Protein AF-A0A0F8XFG8-F1 (afdb_monomer_lite)

InterPro domains:
  IPR048667 Imm-5-like [PF21805] (89-147)
  IPR056083 Domain of unknown function DUF7666 [PF24703] (1-82)

Radius of gyration: 18.28 Å; chains: 1; bounding box: 41×33×52 Å

Secondary structure (DSSP, 8-state):
-EEEEEE-TTS--SSSSPPPP-TT-EEE--S--BTTTBSEEEBSSHHHHHTT-SSSEEEEEEE-SEEEE-SS-EEESEEEEEEEEE-HHHHHHHHHHHHHHHHHHHHHH-TT--HHHHHHHHHHHHHTT-S-HHHHHHHHHHHHTT------HHHHHHHHHHHHHHHHHHTT-

Foldseek 3Di:
DKFKAADAPLQHHLDDDDHHADAQDKDFFPDDWDPPPDADKTFRAPLLNVVVHSYQKIFIKDFDDFPDDDPRMTGGRMIHTHDIDRCQLVVLLLVLVLLVVCVVVLCVVVVPQCLSVLQSVQSNCVSVVNHDPVSNVSSVVSVVVSDDDDDDPVSVVVSRVSSVVSVVVRVVD

Sequence (173 aa):
MKAYHFLRQGMAAGSGAEPAWKVGERRTYEGKIVLCSSGYHSSQTWYNALQYAPGPIACIVDISKPVERDTDKQVSATRTLVDYRDATRELRLFGADCAERVLYLFEKQRPNDDRPRKAIEVARRFANGEATDQERAAAWDAAWDAAGNAAGAAARRWQRRRLNWYMRHLFQS

pLDDT: mean 90.88, std 10.89, range [43.84, 98.75]

Structure (mmCIF, N/CA/C/O backbone):
data_AF-A0A0F8XFG8-F1
#
_entry.id   AF-A0A0F8XFG8-F1
#
loop_
_atom_site.group_PDB
_atom_site.id
_atom_site.type_symbol
_atom_site.label_atom_id
_atom_site.label_alt_id
_atom_site.label_comp_id
_atom_site.label_asym_id
_atom_site.label_entity_id
_atom_site.label_seq_id
_atom_site.pdbx_PDB_ins_code
_atom_site.Cartn_x
_atom_site.Cartn_y
_atom_site.Cartn_z
_atom_site.occupancy
_atom_site.B_iso_or_equiv
_atom_site.auth_seq_id
_atom_site.auth_comp_id
_atom_site.auth_asym_id
_atom_site.auth_atom_id
_atom_site.pdbx_PDB_model_num
ATOM 1 N N . MET A 1 1 ? -13.257 8.646 13.800 1.00 96.38 1 MET A N 1
ATOM 2 C CA . MET A 1 1 ? -12.717 9.375 12.630 1.00 96.38 1 MET A CA 1
ATOM 3 C C . MET A 1 1 ? -12.111 8.409 11.624 1.00 96.38 1 MET A C 1
ATOM 5 O O . MET A 1 1 ? -11.341 7.544 12.022 1.00 96.38 1 MET A O 1
ATOM 9 N N . LYS A 1 2 ? -12.367 8.613 10.324 1.00 97.94 2 LYS A N 1
ATOM 10 C CA . LYS A 1 2 ? -11.763 7.812 9.246 1.00 97.94 2 LYS A CA 1
ATOM 11 C C . LYS A 1 2 ? -10.238 7.987 9.190 1.00 97.94 2 LYS A C 1
ATOM 13 O O . LYS A 1 2 ? -9.740 9.114 9.179 1.00 97.94 2 LYS A O 1
ATOM 18 N N . ALA A 1 3 ? -9.518 6.877 9.102 1.00 98.44 3 ALA A N 1
ATOM 19 C CA . ALA A 1 3 ? -8.076 6.807 8.897 1.00 98.44 3 ALA A CA 1
ATOM 20 C C . ALA A 1 3 ? -7.712 5.585 8.035 1.00 98.44 3 ALA A C 1
ATOM 22 O O . ALA A 1 3 ? -8.577 4.789 7.661 1.00 98.44 3 ALA A O 1
ATOM 23 N N . TYR A 1 4 ? -6.427 5.455 7.711 1.00 98.56 4 TYR A N 1
ATOM 24 C CA . TYR A 1 4 ? -5.903 4.427 6.817 1.00 98.56 4 TYR A CA 1
ATOM 25 C C . TYR A 1 4 ? -4.801 3.618 7.497 1.00 98.56 4 TYR A C 1
ATOM 27 O O . TYR A 1 4 ? -3.990 4.163 8.252 1.00 98.56 4 TYR A O 1
ATOM 35 N N . HIS A 1 5 ? -4.775 2.319 7.221 1.00 98.12 5 HIS A N 1
ATOM 36 C CA . HIS A 1 5 ? -3.791 1.374 7.744 1.00 98.12 5 HIS A CA 1
ATOM 37 C C . HIS A 1 5 ? -3.537 0.259 6.725 1.00 98.12 5 HIS A C 1
ATOM 39 O O . HIS A 1 5 ? -4.304 0.109 5.775 1.00 98.12 5 HIS A O 1
ATOM 45 N N . PHE A 1 6 ? -2.482 -0.525 6.938 1.00 98.31 6 PHE A N 1
ATOM 46 C CA . PHE A 1 6 ? -2.195 -1.721 6.156 1.00 98.31 6 PHE A CA 1
ATOM 47 C C . PHE A 1 6 ? -1.981 -2.925 7.075 1.00 98.31 6 PHE A C 1
ATOM 49 O O . PHE A 1 6 ? -1.345 -2.795 8.120 1.00 98.31 6 PHE A O 1
ATOM 56 N N . LEU A 1 7 ? -2.495 -4.089 6.685 1.00 98.25 7 LEU A N 1
ATOM 57 C CA . LEU A 1 7 ? -2.323 -5.360 7.394 1.00 98.25 7 LEU A CA 1
ATOM 58 C C . LEU A 1 7 ? -1.487 -6.344 6.560 1.00 98.25 7 LEU A C 1
ATOM 60 O O . LEU A 1 7 ? -1.292 -6.168 5.353 1.00 98.25 7 LEU A O 1
ATOM 64 N N . ARG A 1 8 ? -0.989 -7.397 7.215 1.00 96.94 8 ARG A N 1
ATOM 65 C CA . ARG A 1 8 ? -0.328 -8.525 6.541 1.00 96.94 8 ARG A CA 1
ATOM 66 C C . ARG A 1 8 ? -1.340 -9.316 5.703 1.00 96.94 8 ARG A C 1
ATOM 68 O O . ARG A 1 8 ? -2.537 -9.298 6.000 1.00 96.94 8 ARG A O 1
ATOM 75 N N . GLN A 1 9 ? -0.860 -10.071 4.709 1.00 91.25 9 GLN A N 1
ATOM 76 C CA . GLN A 1 9 ? -1.665 -11.150 4.120 1.00 91.25 9 GLN A CA 1
ATOM 77 C C . GLN A 1 9 ? -2.038 -12.123 5.251 1.00 91.25 9 GLN A C 1
ATOM 79 O O . GLN A 1 9 ? -1.161 -12.617 5.953 1.00 91.25 9 GLN A O 1
ATOM 84 N N . GLY A 1 10 ? -3.338 -12.292 5.506 1.00 94.31 10 GLY A N 1
ATOM 85 C CA . GLY A 1 10 ? -3.858 -12.970 6.703 1.00 94.31 10 GLY A CA 1
ATOM 86 C C . GLY A 1 10 ? -4.535 -12.051 7.729 1.00 94.31 10 GLY A C 1
ATOM 87 O O . GLY A 1 10 ? -4.920 -12.522 8.793 1.00 94.31 10 GLY A O 1
ATOM 88 N N . MET A 1 11 ? -4.708 -10.755 7.428 1.00 97.06 11 MET A N 1
ATOM 89 C CA . MET A 1 11 ? -5.506 -9.801 8.224 1.00 97.06 11 MET A CA 1
ATOM 90 C C . MET A 1 11 ? -4.971 -9.529 9.642 1.00 97.06 11 MET A C 1
ATOM 92 O O . MET A 1 11 ? -5.648 -8.902 10.458 1.00 97.06 11 MET A O 1
ATOM 96 N N . ALA A 1 12 ? -3.752 -9.967 9.951 1.00 95.69 12 ALA A N 1
ATOM 97 C CA . ALA A 1 12 ? -3.077 -9.676 11.209 1.00 95.69 12 ALA A CA 1
ATOM 98 C C . ALA A 1 12 ? -2.318 -8.342 11.144 1.00 95.69 12 ALA A C 1
ATOM 100 O O . ALA A 1 12 ? -1.880 -7.891 10.077 1.00 95.69 12 ALA A O 1
ATOM 101 N N . ALA A 1 13 ? -2.144 -7.714 12.307 1.00 91.88 13 ALA A N 1
ATOM 102 C CA . ALA A 1 13 ? -1.316 -6.523 12.432 1.00 91.88 13 ALA A CA 1
ATOM 103 C C . ALA A 1 13 ? 0.168 -6.837 12.162 1.00 91.88 13 ALA A C 1
ATOM 105 O O . ALA A 1 13 ? 0.625 -7.976 12.253 1.00 91.88 13 ALA A O 1
ATOM 106 N N . GLY A 1 14 ? 0.934 -5.796 11.827 1.00 88.81 14 GLY A N 1
ATOM 107 C CA . GLY A 1 14 ? 2.381 -5.903 11.628 1.00 88.81 14 GLY A CA 1
ATOM 108 C C . GLY A 1 14 ? 3.167 -6.222 12.901 1.00 88.81 14 GLY A C 1
ATOM 109 O O . GLY A 1 14 ? 4.286 -6.719 12.809 1.00 88.81 14 GLY A O 1
ATOM 110 N N . SER A 1 15 ? 2.582 -5.948 14.064 1.00 87.56 15 SER A N 1
ATOM 111 C CA . SER A 1 15 ? 3.158 -6.143 15.389 1.00 87.56 15 SER A CA 1
ATOM 112 C C . SER A 1 15 ? 2.072 -6.547 16.390 1.00 87.56 15 SER A C 1
ATOM 114 O O . SER A 1 15 ? 0.883 -6.307 16.165 1.00 87.56 15 SER A O 1
ATOM 116 N N . GLY A 1 16 ? 2.494 -7.154 17.500 1.00 87.19 16 GLY A N 1
ATOM 117 C CA . GLY A 1 16 ? 1.595 -7.713 18.508 1.00 87.19 16 GLY A CA 1
ATOM 118 C C . GLY A 1 16 ? 1.126 -9.132 18.177 1.00 87.19 16 GLY A C 1
ATOM 119 O O . GLY A 1 16 ? 1.529 -9.721 17.176 1.00 87.19 16 GLY A O 1
ATOM 120 N N . ALA A 1 17 ? 0.287 -9.677 19.056 1.00 90.25 17 ALA A N 1
ATOM 121 C CA . ALA A 1 17 ? -0.233 -11.045 18.976 1.00 90.25 17 ALA A CA 1
ATOM 122 C C . ALA A 1 17 ? -1.761 -11.090 18.794 1.00 90.25 17 ALA A C 1
ATOM 124 O O . ALA A 1 17 ? -2.385 -12.128 19.000 1.00 90.25 17 ALA A O 1
ATOM 125 N N . GLU A 1 18 ? -2.381 -9.958 18.447 1.00 93.81 18 GLU A N 1
ATOM 126 C CA . GLU A 1 18 ? -3.822 -9.926 18.225 1.00 93.81 18 GLU A CA 1
ATOM 127 C C . GLU A 1 18 ? -4.221 -10.780 17.009 1.00 93.81 18 GLU A C 1
ATOM 129 O O . GLU A 1 18 ? -3.504 -10.792 16.000 1.00 93.81 18 GLU A O 1
ATOM 134 N N . PRO A 1 19 ? -5.391 -11.442 17.056 1.00 96.31 19 PRO A N 1
ATOM 135 C CA . PRO A 1 19 ? -5.867 -12.253 15.946 1.00 96.31 19 PRO A CA 1
ATOM 136 C C . PRO A 1 19 ? -6.189 -11.402 14.710 1.00 96.31 19 PRO A C 1
ATOM 138 O O . PRO A 1 19 ? -6.320 -10.171 14.773 1.00 96.31 19 PRO A O 1
ATOM 141 N N . ALA A 1 20 ? -6.372 -12.091 13.582 1.00 97.69 20 ALA A N 1
ATOM 142 C CA . ALA A 1 20 ? -6.851 -11.515 12.332 1.00 97.69 20 ALA A CA 1
ATOM 143 C C . ALA A 1 20 ? -8.084 -10.619 12.548 1.00 97.69 20 ALA A C 1
ATOM 145 O O . ALA A 1 20 ? -8.996 -10.973 13.296 1.00 97.69 20 ALA A O 1
ATOM 146 N N . TRP A 1 21 ? -8.093 -9.451 11.910 1.00 98.06 21 TRP A N 1
ATOM 147 C CA . TRP A 1 21 ? -9.197 -8.499 11.991 1.00 98.06 21 TRP A CA 1
ATOM 148 C C . TRP A 1 21 ? -10.405 -8.950 11.178 1.00 98.06 21 TRP A C 1
ATOM 150 O O . TRP A 1 21 ? -10.261 -9.475 10.073 1.00 98.06 21 TRP A O 1
ATOM 160 N N . LYS A 1 22 ? -11.599 -8.661 11.699 1.00 98.00 22 LYS A N 1
ATOM 161 C CA . LYS A 1 22 ? -12.870 -8.819 10.983 1.00 98.00 22 LYS A CA 1
ATOM 162 C C . LYS A 1 22 ? -13.487 -7.458 10.676 1.00 98.00 22 LYS A C 1
ATOM 164 O O . LYS A 1 22 ? -13.371 -6.517 11.457 1.00 98.00 22 LYS A O 1
ATOM 169 N N . VAL A 1 23 ? -14.154 -7.338 9.532 1.00 98.38 23 VAL A N 1
ATOM 170 C CA . VAL A 1 23 ? -14.899 -6.117 9.188 1.00 98.38 23 VAL A CA 1
ATOM 171 C C . VAL A 1 23 ? -15.999 -5.879 10.227 1.00 98.38 23 VAL A C 1
ATOM 173 O O . VAL A 1 23 ? -16.680 -6.814 10.641 1.00 98.38 23 VAL A O 1
ATOM 176 N N . GLY A 1 24 ? -16.135 -4.632 10.675 1.00 98.31 24 GLY A N 1
ATOM 177 C CA . GLY A 1 24 ? -17.036 -4.219 11.752 1.00 98.31 24 GLY A CA 1
ATOM 178 C C . GLY A 1 24 ? -16.483 -4.446 13.162 1.00 98.31 24 GLY A C 1
ATOM 179 O O . GLY A 1 24 ? -17.024 -3.899 14.121 1.00 98.31 24 GLY A O 1
ATOM 180 N N . GLU A 1 25 ? -15.392 -5.201 13.315 1.00 98.25 25 GLU A N 1
ATOM 181 C CA . GLU A 1 25 ? -14.775 -5.437 14.616 1.00 98.25 25 GLU A CA 1
ATOM 182 C C . GLU A 1 25 ? -14.145 -4.153 15.150 1.00 98.25 25 GLU A C 1
ATOM 184 O O . GLU A 1 25 ? -13.313 -3.530 14.482 1.00 98.25 25 GLU A O 1
ATOM 189 N N . ARG A 1 26 ? -14.514 -3.791 16.382 1.00 98.38 26 ARG A N 1
ATOM 190 C CA . ARG A 1 26 ? -13.885 -2.732 17.167 1.00 98.38 26 ARG A CA 1
ATOM 191 C C . ARG A 1 26 ? -13.010 -3.353 18.245 1.00 98.38 26 ARG A C 1
ATOM 193 O O . ARG A 1 26 ? -13.480 -4.198 18.999 1.00 98.38 26 ARG A O 1
ATOM 200 N N . ARG A 1 27 ? -11.777 -2.869 18.372 1.00 98.06 27 ARG A N 1
ATOM 201 C CA . ARG A 1 27 ? -10.885 -3.199 19.489 1.00 98.06 27 ARG A CA 1
ATOM 202 C C . ARG A 1 27 ? -10.447 -1.947 20.236 1.00 98.06 27 ARG A C 1
ATOM 204 O O . ARG A 1 27 ? -10.412 -0.849 19.665 1.00 98.06 27 ARG A O 1
ATOM 211 N N . THR A 1 28 ? -10.094 -2.143 21.500 1.00 98.12 28 THR A N 1
ATOM 212 C CA . THR A 1 28 ? -9.556 -1.128 22.409 1.00 98.12 28 THR A CA 1
ATOM 213 C C . THR A 1 28 ? -8.223 -1.620 22.952 1.00 98.12 28 THR A C 1
ATOM 215 O O . THR A 1 28 ? -8.099 -2.775 23.347 1.00 98.12 28 THR A O 1
ATOM 218 N N . TYR A 1 29 ? -7.223 -0.745 22.947 1.00 97.12 29 TYR A N 1
ATOM 219 C CA . TYR A 1 29 ? -5.933 -1.005 23.560 1.00 97.12 29 TYR A CA 1
ATOM 220 C C . TYR A 1 29 ? -5.946 -0.493 25.004 1.00 97.12 29 TYR A C 1
ATOM 222 O O . TYR A 1 29 ? -6.087 0.708 25.224 1.00 97.12 29 TYR A O 1
ATOM 230 N N . GLU A 1 30 ? -5.775 -1.401 25.965 1.00 93.88 30 GLU A N 1
ATOM 231 C CA . GLU A 1 30 ? -5.888 -1.112 27.408 1.00 93.88 30 GLU A CA 1
ATOM 232 C C . GLU A 1 30 ? -4.571 -0.633 28.053 1.00 93.88 30 GLU A C 1
ATOM 234 O O . GLU A 1 30 ? -4.544 -0.191 29.199 1.00 93.88 30 GLU A O 1
ATOM 239 N N . GLY A 1 31 ? -3.446 -0.731 27.339 1.00 94.19 31 GLY A N 1
ATOM 240 C CA . GLY A 1 31 ? -2.135 -0.344 27.865 1.00 94.19 31 GLY A CA 1
ATOM 241 C C . GLY A 1 31 ? -1.824 1.151 27.729 1.00 94.19 31 GLY A C 1
ATOM 242 O O . GLY A 1 31 ? -2.555 1.922 27.106 1.00 94.19 31 GLY A O 1
ATOM 243 N N . LYS A 1 32 ? -0.647 1.560 28.224 1.00 96.25 32 LYS A N 1
ATOM 244 C CA . LYS A 1 32 ? -0.104 2.904 27.967 1.00 96.25 32 LYS A CA 1
ATOM 245 C C . LYS A 1 32 ? 0.074 3.108 26.461 1.00 96.25 32 LYS A C 1
ATOM 247 O O . LYS A 1 32 ? 0.830 2.371 25.828 1.00 96.25 32 LYS A O 1
ATOM 252 N N . ILE A 1 33 ? -0.602 4.107 25.905 1.00 97.38 33 ILE A N 1
ATOM 253 C CA . ILE A 1 33 ? -0.523 4.462 24.485 1.00 97.38 33 ILE A CA 1
ATOM 254 C C . ILE A 1 33 ? 0.681 5.373 24.270 1.00 97.38 33 ILE A C 1
ATOM 256 O O . ILE A 1 33 ? 0.820 6.386 24.953 1.00 97.38 33 ILE A O 1
ATOM 260 N N . VAL A 1 34 ? 1.549 4.996 23.334 1.00 96.12 34 VAL A N 1
ATOM 261 C CA . VAL A 1 34 ? 2.780 5.720 23.009 1.00 96.12 34 VAL A CA 1
ATOM 262 C C . VAL A 1 34 ? 2.974 5.665 21.503 1.00 96.12 34 VAL A C 1
ATOM 264 O O . VAL A 1 34 ? 2.985 4.575 20.919 1.00 96.12 34 VAL A O 1
ATOM 267 N N . LEU A 1 35 ? 3.136 6.826 20.866 1.00 95.06 35 LEU A N 1
ATOM 268 C CA . LEU A 1 35 ? 3.386 6.877 19.432 1.00 95.06 35 LEU A CA 1
ATOM 269 C C . LEU A 1 35 ? 4.643 6.072 19.065 1.00 95.06 35 LEU A C 1
ATOM 271 O O . LEU A 1 35 ? 5.645 6.082 19.771 1.00 95.06 35 LEU A O 1
ATOM 275 N N . CYS A 1 36 ? 4.577 5.369 17.940 1.00 92.50 36 CYS A N 1
ATOM 276 C CA . CYS A 1 36 ? 5.544 4.391 17.433 1.00 92.50 36 CYS A CA 1
ATOM 277 C C . CYS A 1 36 ? 5.666 3.080 18.224 1.00 92.50 36 CYS A C 1
ATOM 279 O O . CYS A 1 36 ? 6.237 2.136 17.683 1.00 92.50 36 CYS A O 1
ATOM 281 N N . SER A 1 37 ? 5.126 2.988 19.442 1.00 93.81 37 SER A N 1
ATOM 282 C CA . SER A 1 37 ? 5.363 1.834 20.322 1.00 93.81 37 SER A CA 1
ATOM 283 C C . SER A 1 37 ? 4.103 1.017 20.593 1.00 93.81 37 SER A C 1
ATOM 285 O O . SER A 1 37 ? 4.098 -0.194 20.385 1.00 93.81 37 SER A O 1
ATOM 287 N N . SER A 1 38 ? 3.023 1.650 21.050 1.00 95.12 38 SER A N 1
ATOM 288 C CA . SER A 1 38 ? 1.858 0.941 21.591 1.00 95.12 38 SER A CA 1
ATOM 289 C C . SER A 1 38 ? 0.540 1.658 21.309 1.00 95.12 38 SER A C 1
ATOM 291 O O . SER A 1 38 ? 0.446 2.880 21.394 1.00 95.12 38 SER A O 1
ATOM 293 N N . GLY A 1 39 ? -0.498 0.878 20.998 1.00 96.31 39 GLY A N 1
ATOM 294 C CA . GLY A 1 39 ? -1.812 1.361 20.569 1.00 96.31 39 GLY A CA 1
ATOM 295 C C . GLY A 1 39 ? -2.038 1.232 19.060 1.00 96.31 39 GLY A C 1
ATOM 296 O O . GLY A 1 39 ? -1.165 0.793 18.303 1.00 96.31 39 GLY A O 1
ATOM 297 N N . TYR A 1 40 ? -3.227 1.622 18.595 1.00 97.69 40 TYR A N 1
ATOM 298 C CA . TYR A 1 40 ? -3.602 1.448 17.192 1.00 97.69 40 TYR A CA 1
ATOM 299 C C . TYR A 1 40 ? -3.095 2.593 16.323 1.00 97.69 40 TYR A C 1
ATOM 301 O O . TYR A 1 40 ? -3.660 3.691 16.290 1.00 97.69 40 TYR A O 1
ATOM 309 N N . HIS A 1 41 ? -2.025 2.301 15.588 1.00 97.75 41 HIS A N 1
ATOM 310 C CA . HIS A 1 41 ? -1.397 3.228 14.661 1.00 97.75 41 HIS A CA 1
ATOM 311 C C . HIS A 1 41 ? -2.134 3.282 13.321 1.00 97.75 41 HIS A C 1
ATOM 313 O O . HIS A 1 41 ? -2.570 2.267 12.773 1.00 97.75 41 HIS A O 1
ATOM 319 N N . SER A 1 42 ? -2.268 4.489 12.785 1.00 98.00 42 SER A N 1
ATOM 320 C CA . SER A 1 42 ? -2.876 4.757 11.482 1.00 98.00 42 SER A CA 1
ATOM 321 C C . SER A 1 42 ? -2.315 6.049 10.892 1.00 98.00 42 SER A C 1
ATOM 323 O O . SER A 1 42 ? -1.558 6.770 11.545 1.00 98.00 42 SER A O 1
ATOM 325 N N . SER A 1 43 ? -2.726 6.375 9.671 1.00 98.25 43 SER A N 1
ATOM 326 C CA . SER A 1 43 ? -2.417 7.659 9.049 1.00 98.25 43 SER A CA 1
ATOM 327 C C . SER A 1 43 ? -3.651 8.300 8.432 1.00 98.25 43 SER A C 1
ATOM 329 O O . SER A 1 43 ? -4.621 7.638 8.069 1.00 98.25 43 SER A O 1
ATOM 331 N N . GLN A 1 44 ? -3.597 9.619 8.256 1.00 96.94 44 GLN A N 1
ATOM 332 C CA . GLN A 1 44 ? -4.682 10.387 7.636 1.00 96.94 44 GLN A CA 1
ATOM 333 C C . GLN A 1 44 ? -4.733 10.270 6.108 1.00 96.94 44 GLN A C 1
ATOM 335 O O . GLN A 1 44 ? -5.704 10.698 5.491 1.00 96.94 44 GLN A O 1
ATOM 340 N N . THR A 1 45 ? -3.689 9.727 5.478 1.00 96.75 45 THR A N 1
ATOM 341 C CA . THR A 1 45 ? -3.626 9.536 4.024 1.00 96.75 45 THR A CA 1
ATOM 342 C C . THR A 1 45 ? -3.069 8.159 3.696 1.00 96.75 45 THR A C 1
ATOM 344 O O . THR A 1 45 ? -2.240 7.640 4.446 1.00 96.75 45 THR A O 1
ATOM 347 N N . TRP A 1 46 ? -3.466 7.606 2.547 1.00 97.38 46 TRP A N 1
ATOM 348 C CA . TRP A 1 46 ? -2.920 6.349 2.033 1.00 97.38 46 TRP A CA 1
ATOM 349 C C . TRP A 1 46 ? -1.401 6.382 1.888 1.00 97.38 46 TRP A C 1
ATOM 351 O O . TRP A 1 46 ? -0.734 5.428 2.264 1.00 97.38 46 TRP A O 1
ATOM 361 N N . TYR A 1 47 ? -0.846 7.496 1.397 1.00 94.81 47 TYR A N 1
ATOM 362 C CA . TYR A 1 47 ? 0.599 7.628 1.188 1.00 94.81 47 TYR A CA 1
ATOM 363 C C . TYR A 1 47 ? 1.386 7.500 2.484 1.00 94.81 47 TYR A C 1
ATOM 365 O O . TYR A 1 47 ? 2.387 6.792 2.517 1.00 94.81 47 TYR A O 1
ATOM 373 N N . ASN A 1 48 ? 0.920 8.163 3.542 1.00 95.81 48 ASN A N 1
ATOM 374 C CA . ASN A 1 48 ? 1.571 8.063 4.836 1.00 95.81 48 ASN A CA 1
ATOM 375 C C . ASN A 1 48 ? 1.378 6.660 5.440 1.00 95.81 48 ASN A C 1
ATOM 377 O O . ASN A 1 48 ? 2.340 6.098 5.941 1.00 95.81 48 ASN A O 1
ATOM 381 N N . ALA A 1 49 ? 0.181 6.065 5.330 1.00 97.19 49 ALA A N 1
ATOM 382 C CA . ALA A 1 49 ? -0.072 4.709 5.829 1.00 97.19 49 ALA A CA 1
ATOM 383 C C . ALA A 1 49 ? 0.823 3.667 5.137 1.00 97.19 49 ALA A C 1
ATOM 385 O O . ALA A 1 49 ? 1.324 2.756 5.790 1.00 97.19 49 ALA A O 1
ATOM 386 N N . LEU A 1 50 ? 1.057 3.832 3.830 1.00 95.50 50 LEU A N 1
ATOM 387 C CA . LEU A 1 50 ? 1.914 2.952 3.040 1.00 95.50 50 LEU A CA 1
ATOM 388 C C . LEU A 1 50 ? 3.369 2.949 3.533 1.00 95.50 50 LEU A C 1
ATOM 390 O O . LEU A 1 50 ? 4.019 1.914 3.449 1.00 95.50 50 LEU A O 1
ATOM 394 N N . GLN A 1 51 ? 3.873 4.058 4.093 1.00 91.44 51 GLN A N 1
ATOM 395 C CA . GLN A 1 51 ? 5.245 4.108 4.634 1.00 91.44 51 GLN A CA 1
ATOM 396 C C . GLN A 1 51 ? 5.456 3.153 5.819 1.00 91.44 51 GLN A C 1
ATOM 398 O O . GLN A 1 51 ? 6.590 2.826 6.148 1.00 91.44 51 GLN A O 1
ATOM 403 N N . TYR A 1 52 ? 4.367 2.711 6.453 1.00 93.75 52 TYR A N 1
ATOM 404 C CA . TYR A 1 52 ? 4.370 1.827 7.617 1.00 93.75 52 TYR A CA 1
ATOM 405 C C . TYR A 1 52 ? 3.698 0.481 7.324 1.00 93.75 52 TYR A C 1
ATOM 407 O O . TYR A 1 52 ? 3.310 -0.230 8.252 1.00 93.75 52 TYR A O 1
ATOM 415 N N . ALA A 1 53 ? 3.486 0.149 6.048 1.00 94.69 53 ALA A N 1
ATOM 416 C CA . ALA A 1 53 ? 2.696 -1.008 5.671 1.00 94.69 53 ALA A CA 1
ATOM 417 C C . ALA A 1 53 ? 3.435 -2.325 5.970 1.00 94.69 53 ALA A C 1
ATOM 419 O O . ALA A 1 53 ? 4.489 -2.575 5.390 1.00 94.69 53 ALA A O 1
ATOM 420 N N . PRO A 1 54 ? 2.876 -3.213 6.812 1.00 94.00 54 PRO A N 1
ATOM 421 C CA . PRO A 1 54 ? 3.440 -4.539 7.048 1.00 94.00 54 PRO A CA 1
ATOM 422 C C . PRO A 1 54 ? 3.062 -5.549 5.953 1.00 94.00 54 PRO A C 1
ATOM 424 O O . PRO A 1 54 ? 3.506 -6.692 5.989 1.00 94.00 54 PRO A O 1
ATOM 427 N N . GLY A 1 55 ? 2.186 -5.164 5.025 1.00 95.25 55 GLY A N 1
ATOM 428 C CA . GLY A 1 55 ? 1.681 -6.005 3.953 1.00 95.25 55 GLY A CA 1
ATOM 429 C C . GLY A 1 55 ? 0.700 -5.249 3.053 1.00 95.25 55 GLY A C 1
ATOM 430 O O . GLY A 1 55 ? 0.474 -4.053 3.250 1.00 95.25 55 GLY A O 1
ATOM 431 N N . PRO A 1 56 ? 0.128 -5.929 2.047 1.00 96.94 56 PRO A N 1
ATOM 432 C CA . PRO A 1 56 ? -0.611 -5.280 0.969 1.00 96.94 56 PRO A CA 1
ATOM 433 C C . PRO A 1 56 ? -2.087 -5.018 1.286 1.00 96.94 56 PRO A C 1
ATOM 435 O O . PRO A 1 56 ? -2.791 -4.443 0.459 1.00 96.94 56 PRO A O 1
ATOM 438 N N . ILE A 1 57 ? -2.585 -5.436 2.452 1.00 98.38 57 ILE A N 1
ATOM 439 C CA . ILE A 1 57 ? -4.008 -5.321 2.769 1.00 98.38 57 ILE A CA 1
ATOM 440 C C . ILE A 1 57 ? -4.322 -3.885 3.184 1.00 98.38 57 ILE A C 1
ATOM 442 O O . ILE A 1 57 ? -4.116 -3.509 4.338 1.00 98.38 57 ILE A O 1
ATOM 446 N N . ALA A 1 58 ? -4.818 -3.079 2.249 1.00 98.44 58 ALA A N 1
ATOM 447 C CA . ALA A 1 58 ? -5.222 -1.701 2.486 1.00 98.44 58 ALA A CA 1
ATOM 448 C C . ALA A 1 58 ? -6.515 -1.677 3.306 1.00 98.44 58 ALA A C 1
ATOM 450 O O . ALA A 1 58 ? -7.492 -2.323 2.940 1.00 98.44 58 ALA A O 1
ATOM 451 N N . CYS A 1 59 ? -6.534 -0.923 4.403 1.00 98.62 59 CYS A N 1
ATOM 452 C CA . CYS A 1 59 ? -7.658 -0.870 5.334 1.00 98.62 59 CYS A CA 1
ATOM 453 C C . CYS A 1 59 ? -8.163 0.562 5.512 1.00 98.62 59 CYS A C 1
ATOM 455 O O . CYS A 1 59 ? -7.389 1.475 5.821 1.00 98.62 59 CYS A O 1
ATOM 457 N N . ILE A 1 60 ? -9.479 0.734 5.404 1.00 98.62 60 ILE A N 1
ATOM 458 C CA . ILE A 1 60 ? -10.186 1.897 5.933 1.00 98.62 60 ILE A CA 1
ATOM 459 C C . ILE A 1 60 ? -10.603 1.560 7.358 1.00 98.62 60 ILE A C 1
ATOM 461 O O . ILE A 1 60 ? -11.244 0.540 7.612 1.00 98.62 60 ILE A O 1
ATOM 465 N N . VAL A 1 61 ? -10.239 2.426 8.298 1.00 98.69 61 VAL A N 1
ATOM 466 C CA . VAL A 1 61 ? -10.516 2.216 9.718 1.00 98.69 61 VAL A CA 1
ATOM 467 C C . VAL A 1 61 ? -11.192 3.434 10.322 1.00 98.69 61 VAL A C 1
ATOM 469 O O . VAL A 1 61 ? -10.931 4.568 9.916 1.00 98.69 61 VAL A O 1
ATOM 472 N N . ASP A 1 62 ? -12.044 3.199 11.311 1.00 98.75 62 ASP A N 1
ATOM 473 C CA . ASP A 1 62 ? -12.583 4.249 12.163 1.00 98.75 62 ASP A CA 1
ATOM 474 C C . ASP A 1 62 ? -11.875 4.213 13.515 1.00 98.75 62 ASP A C 1
ATOM 476 O O . ASP A 1 62 ? -11.815 3.175 14.170 1.00 98.75 62 ASP A O 1
ATOM 480 N N . ILE A 1 63 ? -11.296 5.335 13.924 1.00 98.62 63 ILE A N 1
ATOM 481 C CA . ILE A 1 63 ? -10.502 5.442 15.153 1.00 98.62 63 ILE A CA 1
ATOM 482 C C . ILE A 1 63 ? -11.123 6.426 16.145 1.00 98.62 63 ILE A C 1
ATOM 484 O O . ILE A 1 63 ? -11.820 7.372 15.756 1.00 98.62 63 ILE A O 1
ATOM 488 N N . SER A 1 64 ? -10.813 6.265 17.433 1.00 98.44 64 SER A N 1
ATOM 489 C CA . SER A 1 64 ? -11.038 7.333 18.418 1.00 98.44 64 SER A CA 1
ATOM 490 C C . SER A 1 64 ? -10.207 8.582 18.093 1.00 98.44 64 SER A C 1
ATOM 492 O O . SER A 1 64 ? -9.364 8.581 17.194 1.00 98.44 64 SER A O 1
ATOM 494 N N . LYS A 1 65 ? -10.413 9.668 18.848 1.00 98.00 65 LYS A N 1
ATOM 495 C CA . LYS A 1 65 ? -9.478 10.802 18.840 1.00 98.00 65 LYS A CA 1
ATOM 496 C C . LYS A 1 65 ? -8.048 10.285 19.084 1.00 98.00 65 LYS A C 1
ATOM 498 O O . LYS A 1 65 ? -7.870 9.533 20.046 1.00 98.00 65 LYS A O 1
ATOM 503 N N . PRO A 1 66 ? -7.059 10.632 18.234 1.00 97.62 66 PRO A N 1
ATOM 504 C CA . PRO A 1 66 ? -5.681 10.273 18.493 1.00 97.62 66 PRO A CA 1
ATOM 505 C C . PRO A 1 66 ? -5.229 10.814 19.833 1.00 97.62 66 PRO A C 1
ATOM 507 O O . PRO A 1 66 ? -5.510 11.967 20.165 1.00 97.62 66 PRO A O 1
ATOM 510 N N . VAL A 1 67 ? -4.536 9.957 20.570 1.00 97.62 67 VAL A N 1
ATOM 511 C CA . VAL A 1 67 ? -3.870 10.326 21.819 1.00 97.62 67 VAL A CA 1
ATOM 512 C C . VAL A 1 67 ? -2.635 11.157 21.496 1.00 97.62 67 VAL A C 1
ATOM 514 O O . VAL A 1 67 ? -2.390 12.176 22.130 1.00 97.62 67 VAL A O 1
ATOM 517 N N . GLU A 1 68 ? -1.914 10.762 20.448 1.00 97.50 68 GLU A N 1
ATOM 518 C CA . GLU A 1 68 ? -0.727 11.449 19.960 1.00 97.50 68 GLU A CA 1
ATOM 519 C C . GLU A 1 68 ? -0.695 11.418 18.427 1.00 97.50 68 GLU A C 1
ATOM 521 O O . GLU A 1 68 ? -1.254 10.516 17.780 1.00 97.50 68 GLU A O 1
ATOM 526 N N . ARG A 1 69 ? -0.079 12.443 17.834 1.00 95.94 69 ARG A N 1
A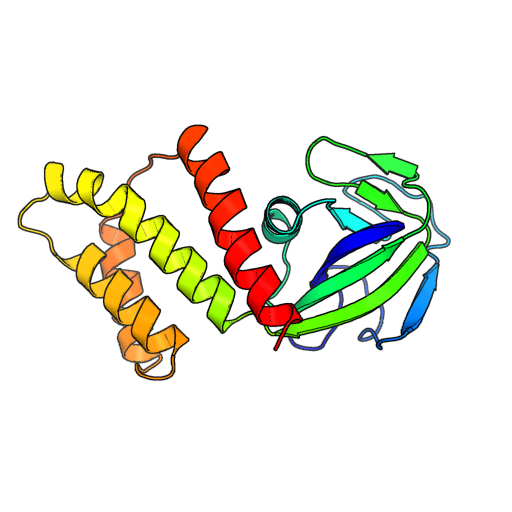TOM 527 C CA . ARG A 1 69 ? -0.032 12.645 16.391 1.00 95.94 69 ARG A CA 1
ATOM 528 C C . ARG A 1 69 ? 1.296 13.277 15.978 1.00 95.94 69 ARG A C 1
ATOM 530 O O . ARG A 1 69 ? 1.756 14.209 16.624 1.00 95.94 69 ARG A O 1
ATOM 537 N N . ASP A 1 70 ? 1.837 12.801 14.867 1.00 94.75 70 ASP A N 1
ATOM 538 C CA . ASP A 1 70 ? 2.973 13.375 14.145 1.00 94.75 70 ASP A CA 1
ATOM 539 C C . ASP A 1 70 ? 2.512 13.759 12.721 1.00 94.75 70 ASP A C 1
ATOM 541 O O . ASP A 1 70 ? 1.339 13.633 12.354 1.00 94.75 70 ASP A O 1
ATOM 545 N N . THR A 1 71 ? 3.428 14.260 11.906 1.00 92.88 71 THR A N 1
ATOM 546 C CA . THR A 1 71 ? 3.222 14.732 10.538 1.00 92.88 71 THR A CA 1
ATOM 547 C C . THR A 1 71 ? 2.643 13.671 9.602 1.00 92.88 71 THR A C 1
ATOM 549 O O . THR A 1 71 ? 1.862 14.003 8.704 1.00 92.88 71 THR A O 1
ATOM 552 N N . ASP A 1 72 ? 2.991 12.396 9.786 1.00 94.06 72 ASP A N 1
ATOM 553 C CA . ASP A 1 72 ? 2.574 11.315 8.895 1.00 94.06 72 ASP A CA 1
ATOM 554 C C . ASP A 1 72 ? 1.741 10.210 9.564 1.00 94.06 72 ASP A C 1
ATOM 556 O O . ASP A 1 72 ? 0.946 9.544 8.891 1.00 94.06 72 ASP A O 1
ATOM 560 N N . LYS A 1 73 ? 1.824 10.066 10.882 1.00 95.56 73 LYS A N 1
ATOM 561 C CA . LYS A 1 73 ? 1.197 8.985 11.648 1.00 95.56 73 LYS A CA 1
ATOM 562 C C . LYS A 1 73 ? 0.487 9.495 12.892 1.00 95.56 73 LYS A C 1
ATOM 564 O O . LYS A 1 73 ? 0.717 10.596 13.383 1.00 95.56 73 LYS A O 1
ATOM 569 N N . GLN A 1 74 ? -0.398 8.661 13.410 1.00 98.00 74 GLN A N 1
ATOM 570 C CA . GLN A 1 74 ? -1.146 8.926 14.630 1.00 98.00 74 GLN A CA 1
ATOM 571 C C . GLN A 1 74 ? -1.418 7.619 15.368 1.00 98.00 74 GLN A C 1
ATOM 573 O O . GLN A 1 74 ? -1.503 6.562 14.736 1.00 98.00 74 GLN A O 1
ATOM 578 N N . VAL A 1 75 ? -1.619 7.696 16.681 1.00 98.38 75 VAL A N 1
ATOM 579 C CA . VAL A 1 75 ? -1.978 6.542 17.514 1.00 98.38 75 VAL A CA 1
ATOM 580 C C . VAL A 1 75 ? -3.262 6.807 18.287 1.00 98.38 75 VAL A C 1
ATOM 582 O O . VAL A 1 75 ? -3.509 7.915 18.763 1.00 98.38 75 VAL A O 1
ATOM 585 N N . SER A 1 76 ? -4.132 5.803 18.357 1.00 98.25 76 SER A N 1
ATOM 586 C CA . SER A 1 76 ? -5.457 5.896 18.978 1.00 98.25 76 SER A CA 1
ATOM 587 C C . SER A 1 76 ? -5.723 4.714 19.902 1.00 98.25 76 SER A C 1
ATOM 589 O O . SER A 1 76 ? -5.204 3.620 19.686 1.00 98.25 76 SER A O 1
ATOM 591 N N . ALA A 1 77 ? -6.562 4.939 20.915 1.00 98.12 77 ALA A N 1
ATOM 592 C CA . A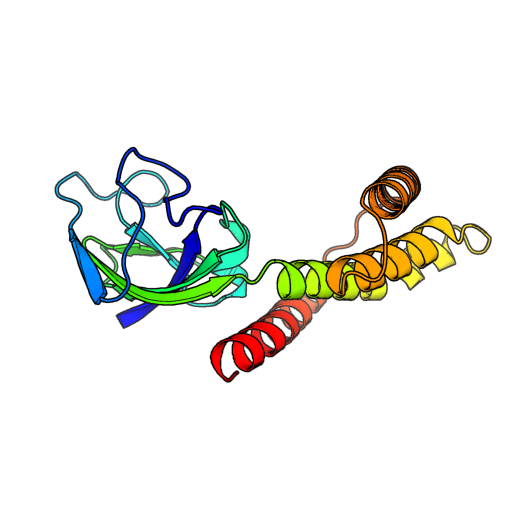LA A 1 77 ? -6.969 3.906 21.865 1.00 98.12 77 ALA A CA 1
ATOM 593 C C . ALA A 1 77 ? -7.862 2.841 21.227 1.00 98.12 77 ALA A C 1
ATOM 595 O O . ALA A 1 77 ? -7.749 1.666 21.550 1.00 98.12 77 ALA A O 1
ATOM 596 N N . THR A 1 78 ? -8.738 3.240 20.302 1.00 98.44 78 THR A N 1
ATOM 597 C CA . THR A 1 78 ? -9.679 2.317 19.658 1.00 98.44 78 THR A CA 1
ATOM 598 C C . THR A 1 78 ? -9.557 2.356 18.148 1.00 98.44 78 THR A C 1
ATOM 600 O O . THR A 1 78 ? -9.265 3.407 17.563 1.00 98.44 78 THR A O 1
ATOM 603 N N . ARG A 1 79 ? -9.819 1.206 17.529 1.00 98.50 79 ARG A N 1
ATOM 604 C CA . ARG A 1 79 ? -9.893 1.045 16.082 1.00 98.50 79 ARG A CA 1
ATOM 605 C C . ARG A 1 79 ? -11.015 0.086 15.724 1.00 98.50 79 ARG A C 1
ATOM 607 O O . ARG A 1 79 ? -11.100 -0.999 16.289 1.00 98.50 79 ARG A O 1
ATOM 614 N N . THR A 1 80 ? -11.814 0.477 14.745 1.00 98.75 80 THR A N 1
ATOM 615 C CA . THR A 1 80 ? -12.788 -0.372 14.064 1.00 98.75 80 THR A CA 1
ATOM 616 C C . THR A 1 80 ? -12.312 -0.602 12.638 1.00 98.75 80 THR A C 1
ATOM 618 O O . THR A 1 80 ? -11.992 0.369 11.944 1.00 98.75 80 THR A O 1
ATOM 621 N N . LEU A 1 81 ? -12.253 -1.854 12.182 1.00 98.75 81 LEU A N 1
ATOM 622 C CA . LEU A 1 81 ? -12.021 -2.133 10.764 1.00 98.75 81 LEU A CA 1
ATOM 623 C C . LEU A 1 81 ? -13.318 -1.880 9.990 1.00 98.75 81 LEU A C 1
ATOM 625 O O . LEU A 1 81 ? -14.314 -2.554 10.226 1.00 98.75 81 LEU A O 1
ATOM 629 N N . VAL A 1 82 ? -13.311 -0.908 9.078 1.00 98.56 82 VAL A N 1
ATOM 630 C CA . VAL A 1 82 ? -14.509 -0.519 8.316 1.00 98.56 82 VAL A CA 1
ATOM 631 C C . VAL A 1 82 ? -14.574 -1.256 6.987 1.00 98.56 82 VAL A C 1
ATOM 633 O O . VAL A 1 82 ? -15.620 -1.783 6.639 1.00 98.56 82 VAL A O 1
ATOM 636 N N . ASP A 1 83 ? -13.468 -1.290 6.249 1.00 98.31 83 ASP A N 1
ATOM 637 C CA . ASP A 1 83 ? -13.380 -1.967 4.954 1.00 98.31 83 ASP A CA 1
ATOM 638 C C . ASP A 1 83 ? -11.917 -2.305 4.646 1.00 98.31 83 ASP A C 1
ATOM 640 O O . ASP A 1 83 ? -11.002 -1.652 5.165 1.00 98.31 83 ASP A O 1
ATOM 644 N N . TYR A 1 84 ? -11.684 -3.300 3.794 1.00 98.38 84 TYR A N 1
ATOM 645 C CA . TYR A 1 84 ? -10.349 -3.638 3.315 1.00 98.38 84 TYR A CA 1
ATOM 646 C C . TYR A 1 84 ? -10.350 -4.147 1.874 1.00 98.38 84 TYR A C 1
ATOM 648 O O . TYR A 1 84 ? -11.338 -4.682 1.368 1.00 98.38 84 TYR A O 1
ATOM 656 N N . ARG A 1 85 ? -9.200 -4.002 1.218 1.00 98.25 85 ARG A N 1
ATOM 657 C CA . ARG A 1 85 ? -8.923 -4.553 -0.110 1.00 98.25 85 ARG A CA 1
ATOM 658 C C . ARG A 1 85 ? -7.495 -5.083 -0.149 1.00 98.25 85 ARG A C 1
ATOM 660 O O . ARG A 1 85 ? -6.599 -4.497 0.462 1.00 98.25 85 ARG A O 1
ATOM 667 N N . ASP A 1 86 ? -7.278 -6.183 -0.862 1.00 97.75 86 ASP A N 1
ATOM 668 C CA . ASP A 1 86 ? -5.920 -6.585 -1.219 1.00 97.75 86 ASP A CA 1
ATOM 669 C C . ASP A 1 86 ? -5.410 -5.635 -2.308 1.00 97.75 86 ASP A C 1
ATOM 671 O O . ASP A 1 86 ? -5.911 -5.651 -3.427 1.00 97.75 86 ASP A O 1
ATOM 675 N N . ALA A 1 87 ? -4.446 -4.781 -1.961 1.00 97.56 87 ALA A N 1
ATOM 676 C CA . ALA A 1 87 ? -3.867 -3.797 -2.869 1.00 97.56 87 ALA A CA 1
ATOM 677 C C . ALA A 1 87 ? -2.568 -4.295 -3.523 1.00 97.56 87 ALA A C 1
ATOM 679 O O . ALA A 1 87 ? -1.774 -3.487 -4.005 1.00 97.56 87 ALA A O 1
ATOM 680 N N . THR A 1 88 ? -2.288 -5.606 -3.504 1.00 95.56 88 THR A N 1
ATOM 681 C CA . THR A 1 88 ? -1.035 -6.180 -4.026 1.00 95.56 88 THR A CA 1
ATOM 682 C C . THR A 1 88 ? -0.754 -5.714 -5.453 1.00 95.56 88 THR A C 1
ATOM 684 O O . THR A 1 88 ? 0.357 -5.272 -5.758 1.00 95.56 88 THR A O 1
ATOM 687 N N . ARG A 1 89 ? -1.760 -5.779 -6.329 1.00 95.81 89 ARG A N 1
ATOM 688 C CA . ARG A 1 89 ? -1.631 -5.366 -7.727 1.00 95.81 89 ARG A CA 1
ATOM 689 C C . ARG A 1 89 ? -1.397 -3.860 -7.845 1.00 95.81 89 ARG A C 1
ATOM 691 O O . ARG A 1 89 ? -0.466 -3.425 -8.519 1.00 95.81 89 ARG A O 1
ATOM 698 N N . GLU A 1 90 ? -2.202 -3.064 -7.158 1.00 96.81 90 GLU A N 1
ATOM 699 C CA . GLU A 1 90 ? -2.179 -1.602 -7.199 1.00 96.81 90 GLU A CA 1
ATOM 700 C C . GLU A 1 90 ? -0.859 -1.048 -6.667 1.00 96.81 90 GLU A C 1
ATOM 702 O O . GLU A 1 90 ? -0.304 -0.116 -7.245 1.00 96.81 90 GLU A O 1
ATOM 707 N N . LEU A 1 91 ? -0.322 -1.635 -5.594 1.00 93.31 91 LEU A N 1
ATOM 708 C CA . LEU A 1 91 ? 0.966 -1.247 -5.025 1.00 93.31 91 LEU A CA 1
ATOM 709 C C . LEU A 1 91 ? 2.131 -1.593 -5.960 1.00 93.31 91 LEU A C 1
ATOM 711 O O . LEU A 1 91 ? 3.056 -0.789 -6.086 1.00 93.31 91 LEU A O 1
ATOM 715 N N . ARG A 1 92 ? 2.078 -2.733 -6.663 1.00 92.06 92 ARG A N 1
ATOM 716 C CA . ARG A 1 92 ? 3.078 -3.082 -7.690 1.00 92.06 92 ARG A CA 1
ATOM 717 C C . ARG A 1 92 ? 3.044 -2.101 -8.859 1.00 92.06 92 ARG A C 1
ATOM 719 O O . ARG A 1 92 ? 4.087 -1.578 -9.244 1.00 92.06 92 ARG A O 1
ATOM 726 N N . LEU A 1 93 ? 1.854 -1.793 -9.378 1.00 94.44 93 LEU A N 1
ATOM 727 C CA . LEU A 1 93 ? 1.694 -0.816 -10.458 1.00 94.44 93 LEU A CA 1
ATOM 728 C C . LEU A 1 93 ? 2.104 0.596 -10.020 1.00 94.44 93 LEU A C 1
ATOM 730 O O . LEU A 1 93 ? 2.761 1.309 -10.775 1.00 94.44 93 LEU A O 1
ATOM 734 N N . PHE A 1 94 ? 1.787 0.989 -8.785 1.00 93.38 94 PHE A N 1
ATOM 735 C CA . PHE A 1 94 ? 2.258 2.242 -8.204 1.00 93.38 94 PHE A CA 1
ATOM 736 C C . PHE A 1 94 ? 3.790 2.297 -8.119 1.00 93.38 94 PHE A C 1
ATOM 738 O O . PHE A 1 94 ? 4.376 3.325 -8.466 1.00 93.38 94 PHE A O 1
ATOM 745 N N . GLY A 1 95 ? 4.441 1.205 -7.706 1.00 87.81 95 GLY A N 1
ATOM 746 C CA . GLY A 1 95 ? 5.899 1.079 -7.706 1.00 87.81 95 GLY A CA 1
ATOM 747 C C . GLY A 1 95 ? 6.498 1.236 -9.106 1.00 87.81 95 GLY A C 1
ATOM 748 O O . GLY A 1 95 ? 7.416 2.036 -9.287 1.00 87.81 95 GLY A O 1
ATOM 749 N N . ALA A 1 96 ? 5.922 0.559 -10.105 1.00 91.06 96 ALA A N 1
ATOM 750 C CA . ALA A 1 96 ? 6.327 0.685 -11.505 1.00 91.06 96 ALA A CA 1
ATOM 751 C C . ALA A 1 96 ? 6.180 2.129 -12.018 1.00 91.06 96 ALA A C 1
ATOM 753 O O . ALA A 1 96 ? 7.114 2.670 -12.607 1.00 91.06 96 ALA A O 1
ATOM 754 N N . ASP A 1 97 ? 5.060 2.798 -11.717 1.00 92.38 97 ASP A N 1
ATOM 755 C CA . ASP A 1 97 ? 4.870 4.200 -12.096 1.00 92.38 97 ASP A CA 1
ATOM 756 C C . ASP A 1 97 ? 5.882 5.131 -11.394 1.00 92.38 97 ASP A C 1
ATOM 758 O O . ASP A 1 97 ? 6.311 6.133 -11.966 1.00 92.38 97 ASP A O 1
ATOM 762 N N . CYS A 1 98 ? 6.263 4.837 -10.143 1.00 88.00 98 CYS A N 1
ATOM 763 C CA . CYS A 1 98 ? 7.295 5.600 -9.435 1.00 88.00 98 CYS A CA 1
ATOM 764 C C . CYS A 1 98 ? 8.669 5.448 -10.096 1.00 88.00 98 CYS A C 1
ATOM 766 O O . CYS A 1 98 ? 9.367 6.450 -10.253 1.00 88.00 98 CYS A O 1
ATOM 768 N N . ALA A 1 99 ? 9.039 4.225 -10.481 1.00 86.62 99 ALA A N 1
ATOM 769 C CA . ALA A 1 99 ? 10.309 3.930 -11.136 1.00 86.62 99 ALA A CA 1
ATOM 770 C C . ALA A 1 99 ? 10.389 4.563 -12.535 1.00 86.62 99 ALA A C 1
ATOM 772 O O . ALA A 1 99 ? 11.363 5.241 -12.856 1.00 86.62 99 ALA A O 1
ATOM 773 N N . GLU A 1 100 ? 9.327 4.445 -13.335 1.00 90.56 100 GLU A N 1
ATOM 774 C CA . GLU A 1 100 ? 9.270 5.012 -14.688 1.00 90.56 100 GLU A CA 1
ATOM 775 C C . GLU A 1 100 ? 9.475 6.531 -14.703 1.00 90.56 100 GLU A C 1
ATOM 777 O O . GLU A 1 100 ? 10.131 7.077 -15.588 1.00 90.56 100 GLU A O 1
ATOM 782 N N . ARG A 1 101 ? 8.994 7.239 -13.678 1.00 88.62 101 ARG A N 1
ATOM 783 C CA . ARG A 1 101 ? 9.159 8.697 -13.589 1.00 88.62 101 ARG A CA 1
ATOM 784 C C . ARG A 1 101 ? 10.589 9.176 -13.475 1.00 88.62 101 ARG A C 1
ATOM 786 O O . ARG A 1 101 ? 10.849 10.328 -13.811 1.00 88.62 101 ARG A O 1
ATOM 793 N N . VAL A 1 102 ? 11.467 8.354 -12.922 1.00 86.31 102 VAL A N 1
ATOM 794 C CA . VAL A 1 102 ? 12.882 8.690 -12.747 1.00 86.31 102 VAL A CA 1
ATOM 795 C C . VAL A 1 102 ? 13.767 7.944 -13.738 1.00 86.31 102 VAL A C 1
ATOM 797 O O . VAL A 1 102 ? 14.959 8.227 -13.791 1.00 86.31 102 VAL A O 1
ATOM 800 N N . LEU A 1 103 ? 13.193 7.064 -14.568 1.00 87.88 103 LEU A N 1
ATOM 801 C CA . LEU A 1 103 ? 13.911 6.267 -15.564 1.00 87.88 103 LEU A CA 1
ATOM 802 C C . LEU A 1 103 ? 14.794 7.136 -16.469 1.00 87.88 103 LEU A C 1
ATOM 804 O O . LEU A 1 103 ? 15.959 6.815 -16.683 1.00 87.88 103 LEU A O 1
ATOM 808 N N . TYR A 1 104 ? 14.294 8.296 -16.899 1.00 88.31 104 TYR A N 1
ATOM 809 C CA . TYR A 1 104 ? 15.049 9.217 -17.753 1.00 88.31 104 TYR A CA 1
ATOM 810 C C . TYR A 1 104 ? 16.371 9.708 -17.123 1.00 88.31 104 TYR A C 1
ATOM 812 O O . TYR A 1 104 ? 17.307 10.045 -17.846 1.00 88.31 104 TYR A O 1
ATOM 820 N N . LEU A 1 105 ? 16.476 9.769 -1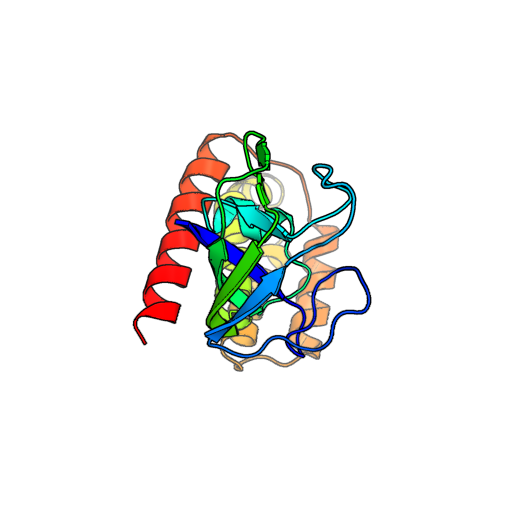5.786 1.00 86.19 105 LEU A N 1
ATOM 821 C CA . LEU A 1 105 ? 17.717 10.155 -15.097 1.00 86.19 105 LEU A CA 1
ATOM 822 C C . LEU A 1 105 ? 18.795 9.084 -15.247 1.00 86.19 105 LEU A C 1
ATOM 824 O O . LEU A 1 105 ? 19.976 9.419 -15.360 1.00 86.19 105 LEU A O 1
ATOM 828 N N . PHE A 1 106 ? 18.378 7.817 -15.235 1.00 84.94 106 PHE A N 1
ATOM 829 C CA . PHE A 1 106 ? 19.250 6.681 -15.481 1.00 84.94 106 PHE A CA 1
ATOM 830 C C . PHE A 1 106 ? 19.649 6.629 -16.956 1.00 84.94 106 PHE A C 1
ATOM 832 O O . PHE A 1 106 ? 20.836 6.623 -17.264 1.00 84.94 106 PHE A O 1
ATOM 839 N N . GLU A 1 107 ? 18.679 6.708 -17.868 1.00 89.31 107 GLU A N 1
ATOM 840 C CA . GLU A 1 107 ? 18.926 6.644 -19.316 1.00 89.31 107 GLU A CA 1
ATOM 841 C C . GLU A 1 107 ? 19.815 7.789 -19.808 1.00 89.31 107 GLU A C 1
ATOM 843 O O . GLU A 1 107 ? 20.633 7.604 -20.702 1.00 89.31 107 GLU A O 1
ATOM 848 N N . LYS A 1 108 ? 19.752 8.966 -19.175 1.00 89.25 108 LYS A N 1
ATOM 849 C CA . LYS A 1 108 ? 20.688 10.059 -19.467 1.00 89.25 108 LYS A CA 1
ATOM 850 C C . LYS A 1 108 ? 22.145 9.698 -19.141 1.00 89.25 108 LYS A C 1
ATOM 852 O O . LYS A 1 108 ? 23.051 10.163 -19.824 1.00 89.25 108 LYS A O 1
ATOM 857 N N . GLN A 1 109 ? 22.378 8.926 -18.081 1.00 87.75 109 GLN A N 1
ATOM 858 C CA . GLN A 1 109 ? 23.720 8.525 -17.636 1.00 87.75 109 GLN A CA 1
ATOM 859 C C . GLN A 1 109 ? 24.200 7.240 -18.319 1.00 87.75 109 GLN A C 1
ATOM 861 O O . GLN A 1 109 ? 25.399 7.050 -18.509 1.00 87.75 109 GLN A O 1
ATOM 866 N N . ARG A 1 110 ? 23.266 6.350 -18.663 1.00 88.00 110 ARG A N 1
ATOM 867 C CA . ARG A 1 110 ? 23.504 5.023 -19.236 1.00 88.00 110 ARG A CA 1
ATOM 868 C C . ARG A 1 110 ? 22.546 4.785 -20.419 1.00 88.00 110 ARG A C 1
ATOM 870 O O . ARG A 1 110 ? 21.679 3.924 -20.331 1.00 88.00 110 ARG A O 1
ATOM 877 N N . PRO A 1 111 ? 22.688 5.521 -21.538 1.00 90.94 111 PRO A N 1
ATOM 878 C CA . PRO A 1 111 ? 21.714 5.498 -22.641 1.00 90.94 111 PRO A CA 1
ATOM 879 C C . PRO A 1 111 ? 21.590 4.149 -23.358 1.00 90.94 111 PRO A C 1
ATOM 881 O O . PRO A 1 111 ? 20.578 3.896 -24.000 1.00 90.94 111 PRO A O 1
ATOM 884 N N . ASN A 1 112 ? 22.597 3.282 -23.230 1.00 92.88 112 ASN A N 1
ATOM 885 C CA . ASN A 1 112 ? 22.622 1.955 -23.849 1.00 92.88 112 ASN A CA 1
ATOM 886 C C . ASN A 1 112 ? 22.265 0.822 -22.865 1.00 92.88 112 ASN A C 1
ATOM 888 O O . ASN A 1 112 ? 22.391 -0.345 -23.223 1.00 92.88 112 ASN A O 1
ATOM 892 N N . ASP A 1 113 ? 21.881 1.142 -21.624 1.00 89.50 113 ASP A N 1
ATOM 893 C CA . ASP A 1 113 ? 21.472 0.156 -20.619 1.00 89.50 113 ASP A CA 1
ATOM 894 C C . ASP A 1 113 ? 19.946 0.187 -20.459 1.00 89.50 113 ASP A C 1
ATOM 896 O O . ASP A 1 113 ? 19.379 1.083 -19.835 1.00 89.50 113 ASP A O 1
ATOM 900 N N . ASP A 1 114 ? 19.269 -0.793 -21.056 1.00 90.25 114 ASP A N 1
ATOM 901 C CA . ASP A 1 114 ? 17.807 -0.893 -21.056 1.00 90.25 114 ASP A CA 1
ATOM 902 C C . ASP A 1 114 ? 17.247 -1.751 -19.908 1.00 90.25 114 ASP A C 1
ATOM 904 O O . ASP A 1 114 ? 16.026 -1.923 -19.800 1.00 90.25 114 ASP A O 1
ATOM 908 N N . ARG A 1 115 ? 18.114 -2.261 -19.017 1.00 90.38 115 ARG A N 1
ATOM 909 C CA . ARG A 1 115 ? 17.714 -3.155 -17.920 1.00 90.38 115 ARG A CA 1
ATOM 910 C C . ARG A 1 115 ? 16.627 -2.540 -17.029 1.00 90.38 115 ARG A C 1
ATOM 912 O O . ARG A 1 115 ? 15.638 -3.233 -16.782 1.00 90.38 115 ARG A O 1
ATOM 919 N N . PRO A 1 116 ? 16.695 -1.258 -16.604 1.00 88.00 116 PRO A N 1
ATOM 920 C CA . PRO A 1 116 ? 15.639 -0.681 -15.767 1.00 88.00 116 PRO A CA 1
ATOM 921 C C . PRO A 1 116 ? 14.294 -0.539 -16.481 1.00 88.00 116 PRO A C 1
ATOM 923 O O . PRO A 1 116 ? 13.248 -0.739 -15.866 1.00 88.00 116 PRO A O 1
ATOM 926 N N . ARG A 1 117 ? 14.305 -0.233 -17.784 1.00 92.50 117 ARG A N 1
ATOM 927 C CA . ARG A 1 117 ? 13.088 -0.126 -18.599 1.00 92.50 117 ARG A CA 1
ATOM 928 C C . ARG A 1 117 ? 12.385 -1.479 -18.701 1.00 92.50 117 ARG A C 1
ATOM 930 O O . ARG A 1 117 ? 11.213 -1.585 -18.346 1.00 92.50 117 ARG A O 1
ATOM 937 N N . LYS A 1 118 ? 13.133 -2.522 -19.070 1.00 92.44 118 LYS A N 1
ATOM 938 C CA . LYS A 1 118 ? 12.637 -3.907 -19.111 1.00 92.44 118 LYS A CA 1
ATOM 939 C C . LYS A 1 118 ? 12.117 -4.365 -17.751 1.00 92.44 118 LYS A C 1
ATOM 941 O O . LYS A 1 118 ? 11.076 -5.012 -17.670 1.00 92.44 118 LYS A O 1
ATOM 946 N N . ALA A 1 119 ? 12.796 -3.994 -16.667 1.00 90.19 119 ALA A N 1
ATOM 947 C CA . ALA A 1 119 ? 12.358 -4.361 -15.329 1.00 90.19 119 ALA A CA 1
ATOM 948 C C . ALA A 1 119 ? 11.010 -3.732 -14.944 1.00 90.19 119 ALA A C 1
ATOM 950 O O . ALA A 1 119 ? 10.163 -4.401 -14.350 1.00 90.19 119 ALA A O 1
ATOM 951 N N . ILE A 1 120 ? 10.776 -2.471 -15.322 1.00 91.62 120 ILE A N 1
ATOM 952 C CA . ILE A 1 120 ? 9.483 -1.797 -15.132 1.00 91.62 120 ILE A CA 1
ATOM 953 C C . ILE A 1 120 ? 8.382 -2.497 -15.937 1.00 91.62 120 ILE A C 1
ATOM 955 O O . ILE A 1 120 ? 7.297 -2.739 -15.406 1.00 91.62 120 ILE A O 1
ATOM 959 N N . GLU A 1 121 ? 8.649 -2.853 -17.194 1.00 95.19 121 GLU A N 1
ATOM 960 C CA . GLU A 1 121 ? 7.697 -3.572 -18.052 1.00 95.19 121 GLU A CA 1
ATOM 961 C C . GLU A 1 121 ? 7.308 -4.929 -17.454 1.00 95.19 121 GLU A C 1
ATOM 963 O O . GLU A 1 121 ? 6.120 -5.243 -17.331 1.00 95.19 121 GLU A O 1
ATOM 968 N N . VAL A 1 122 ? 8.293 -5.705 -16.993 1.00 94.69 122 VAL A N 1
ATOM 969 C CA . VAL A 1 122 ? 8.053 -6.982 -16.312 1.00 94.69 122 VAL A CA 1
ATOM 970 C C . VAL A 1 122 ? 7.279 -6.777 -15.011 1.00 94.69 122 VAL A C 1
ATOM 972 O O . VAL A 1 122 ? 6.346 -7.530 -14.742 1.00 94.69 122 VAL A O 1
ATOM 975 N N . ALA A 1 123 ? 7.588 -5.745 -14.221 1.00 90.62 123 ALA A N 1
ATOM 976 C CA . ALA A 1 123 ? 6.848 -5.447 -12.995 1.00 90.62 123 ALA A CA 1
ATOM 977 C C . ALA A 1 123 ? 5.361 -5.153 -13.269 1.00 90.62 123 ALA A C 1
ATOM 979 O O . ALA A 1 123 ? 4.498 -5.588 -12.502 1.00 90.62 123 ALA A O 1
ATOM 980 N N . ARG A 1 124 ? 5.047 -4.462 -14.375 1.00 95.81 124 ARG A N 1
ATOM 981 C CA . ARG A 1 124 ? 3.663 -4.209 -14.810 1.00 95.81 124 ARG A CA 1
ATOM 982 C C . ARG A 1 124 ? 2.957 -5.492 -15.234 1.00 95.81 124 ARG A C 1
ATOM 984 O O . ARG A 1 124 ? 1.873 -5.767 -14.722 1.00 95.81 124 ARG A O 1
ATOM 991 N N . ARG A 1 125 ? 3.589 -6.292 -16.098 1.00 97.38 125 ARG A N 1
ATOM 992 C CA . ARG A 1 125 ? 3.064 -7.600 -16.523 1.00 97.38 125 ARG A CA 1
ATOM 993 C C . ARG A 1 125 ? 2.808 -8.501 -15.318 1.00 97.38 125 ARG A C 1
ATOM 995 O O . ARG A 1 125 ? 1.714 -9.026 -15.153 1.00 97.38 125 ARG A O 1
ATOM 1002 N N . PHE A 1 126 ? 3.775 -8.601 -14.410 1.00 93.12 126 PHE A N 1
ATOM 1003 C CA . PHE A 1 126 ? 3.659 -9.404 -13.194 1.00 93.12 126 PHE A CA 1
ATOM 1004 C C . PHE A 1 126 ? 2.507 -8.937 -12.293 1.00 93.12 126 PHE A C 1
ATOM 1006 O O . PHE A 1 126 ? 1.774 -9.755 -11.741 1.00 93.12 126 PHE A O 1
ATOM 1013 N N . ALA A 1 127 ? 2.297 -7.624 -12.158 1.00 94.12 127 ALA A N 1
ATOM 1014 C CA . ALA A 1 127 ? 1.157 -7.090 -11.414 1.00 94.12 127 ALA A CA 1
ATOM 1015 C C . ALA A 1 127 ? -0.197 -7.489 -12.029 1.00 94.12 127 ALA A C 1
ATOM 1017 O O . ALA A 1 127 ? -1.170 -7.643 -11.294 1.00 94.12 127 ALA A O 1
ATOM 1018 N N . ASN A 1 128 ? -0.251 -7.682 -13.348 1.00 94.62 128 ASN A N 1
ATOM 1019 C CA . ASN A 1 128 ? -1.436 -8.129 -14.081 1.00 94.62 128 ASN A CA 1
ATOM 1020 C C . ASN A 1 128 ? -1.528 -9.658 -14.248 1.00 94.62 128 ASN A C 1
ATOM 1022 O O . ASN A 1 128 ? -2.475 -10.133 -14.863 1.00 94.62 128 ASN A O 1
ATOM 1026 N N . GLY A 1 129 ? -0.581 -10.434 -13.709 1.00 93.56 129 GLY A N 1
ATOM 1027 C CA . GLY A 1 129 ? -0.542 -11.892 -13.892 1.00 93.56 129 GLY A CA 1
ATOM 1028 C C . GLY A 1 129 ? -0.035 -12.345 -15.269 1.00 93.56 129 GLY A C 1
ATOM 1029 O O . GLY A 1 129 ? -0.227 -13.493 -15.649 1.00 93.56 129 GLY A O 1
ATOM 1030 N N . GLU A 1 130 ? 0.624 -11.459 -16.014 1.00 94.88 130 GLU A N 1
ATOM 1031 C CA . GLU A 1 130 ? 1.123 -11.674 -17.383 1.00 94.88 130 GLU A CA 1
ATOM 1032 C C . GLU A 1 130 ? 2.630 -11.998 -17.427 1.00 94.88 130 GLU A C 1
ATOM 1034 O O . GLU A 1 130 ? 3.237 -12.045 -18.500 1.00 94.88 130 GLU A O 1
ATOM 1039 N N . ALA A 1 131 ? 3.264 -12.155 -16.264 1.00 93.06 131 ALA A N 1
ATOM 1040 C CA . ALA A 1 131 ? 4.653 -12.578 -16.121 1.00 93.06 131 ALA A CA 1
ATOM 1041 C C . ALA A 1 131 ? 4.803 -13.529 -14.930 1.00 93.06 131 ALA A C 1
ATOM 1043 O O . ALA A 1 131 ? 4.027 -13.489 -13.974 1.00 93.06 131 ALA A O 1
ATOM 1044 N N . THR A 1 132 ? 5.825 -14.368 -14.996 1.00 89.81 132 THR A N 1
ATOM 1045 C CA . THR A 1 132 ? 6.194 -15.348 -13.977 1.00 89.81 132 THR A CA 1
ATOM 1046 C C . THR A 1 132 ? 7.012 -14.720 -12.848 1.00 89.81 132 THR A C 1
ATOM 1048 O O . THR A 1 132 ? 7.620 -13.654 -12.993 1.00 89.81 132 THR A O 1
ATOM 1051 N N . ASP A 1 133 ? 7.087 -15.418 -11.712 1.00 84.94 133 ASP A N 1
ATOM 1052 C CA . ASP A 1 133 ? 7.987 -15.048 -10.614 1.00 84.94 133 ASP A CA 1
ATOM 1053 C C . ASP A 1 133 ? 9.459 -15.024 -11.048 1.00 84.94 133 ASP A C 1
ATOM 1055 O O . ASP A 1 133 ? 10.223 -14.186 -10.568 1.00 84.94 133 ASP A O 1
ATOM 1059 N N . GLN A 1 134 ? 9.848 -15.906 -11.975 1.00 84.44 134 GLN A N 1
ATOM 1060 C CA . GLN A 1 134 ? 11.204 -15.974 -12.513 1.00 84.44 134 GLN A CA 1
ATOM 1061 C C . GLN A 1 134 ? 11.531 -14.754 -13.379 1.00 84.44 134 GLN A C 1
ATOM 1063 O O . GLN A 1 134 ? 12.581 -14.144 -13.189 1.00 84.44 134 GLN A O 1
ATOM 1068 N N . GLU A 1 135 ? 10.626 -14.358 -14.282 1.00 82.31 135 GLU A N 1
ATOM 1069 C CA . GLU A 1 135 ? 10.779 -13.121 -15.060 1.00 82.31 135 GLU A CA 1
ATOM 1070 C C . GLU A 1 135 ? 10.912 -11.915 -14.124 1.00 82.31 135 GLU A C 1
ATOM 1072 O O . GLU A 1 135 ? 11.809 -11.090 -14.304 1.00 82.31 135 GLU A O 1
ATOM 1077 N N . ARG A 1 136 ? 10.071 -11.837 -13.081 1.00 87.06 136 ARG A N 1
ATOM 1078 C CA . ARG A 1 136 ? 10.152 -10.769 -12.075 1.00 87.06 136 ARG A CA 1
ATOM 1079 C C . ARG A 1 136 ? 11.492 -10.767 -11.339 1.00 87.06 136 ARG A C 1
ATOM 1081 O O . ARG A 1 136 ? 12.053 -9.695 -11.140 1.00 87.06 136 ARG A O 1
ATOM 1088 N N . ALA A 1 137 ? 11.976 -11.927 -10.899 1.00 79.75 137 ALA A N 1
ATOM 1089 C CA . ALA A 1 137 ? 13.239 -12.038 -10.171 1.00 79.75 137 ALA A CA 1
ATOM 1090 C C . ALA A 1 137 ? 14.421 -11.583 -11.038 1.00 79.75 137 ALA A C 1
ATOM 1092 O O . ALA A 1 137 ? 15.171 -10.704 -10.626 1.00 79.75 137 ALA A O 1
ATOM 1093 N N . ALA A 1 138 ? 14.504 -12.072 -12.278 1.00 76.75 138 ALA A N 1
ATOM 1094 C CA . ALA A 1 138 ? 15.547 -11.673 -13.221 1.00 76.75 138 ALA A CA 1
ATOM 1095 C C . ALA A 1 138 ? 15.520 -10.162 -13.523 1.00 76.75 138 ALA A C 1
ATOM 1097 O O . ALA A 1 138 ? 16.563 -9.511 -13.578 1.00 76.75 138 ALA A O 1
ATOM 1098 N N . ALA A 1 139 ? 14.325 -9.585 -13.681 1.00 79.00 139 ALA A N 1
ATOM 1099 C CA . ALA A 1 139 ? 14.141 -8.144 -13.838 1.00 79.00 139 ALA A CA 1
ATOM 1100 C C . ALA A 1 139 ? 14.607 -7.347 -12.609 1.00 79.00 139 ALA A C 1
ATOM 1102 O O . ALA A 1 139 ? 15.194 -6.275 -12.753 1.00 79.00 139 ALA A O 1
ATOM 1103 N N . TRP A 1 140 ? 14.336 -7.854 -11.404 1.00 74.69 140 TRP A N 1
ATOM 1104 C CA . TRP A 1 140 ? 14.719 -7.195 -10.160 1.00 74.69 140 TRP A CA 1
ATOM 1105 C C . TRP A 1 140 ? 16.235 -7.185 -9.962 1.00 74.69 140 TRP A C 1
ATOM 1107 O O . TRP A 1 140 ? 16.788 -6.116 -9.709 1.00 74.69 140 TRP A O 1
ATOM 1117 N N . ASP A 1 141 ? 16.904 -8.320 -10.172 1.00 70.75 141 ASP A N 1
ATOM 1118 C CA . ASP A 1 141 ? 18.367 -8.421 -10.093 1.00 70.75 141 ASP A CA 1
ATOM 1119 C C . ASP A 1 141 ? 19.037 -7.451 -11.081 1.00 70.75 141 ASP A C 1
ATOM 1121 O O . ASP A 1 141 ? 19.925 -6.678 -10.719 1.00 70.75 141 ASP A O 1
ATOM 1125 N N . ALA A 1 142 ? 18.534 -7.402 -12.320 1.00 65.12 142 ALA A N 1
ATOM 1126 C CA . ALA A 1 142 ? 19.044 -6.508 -13.356 1.00 65.12 142 ALA A CA 1
ATOM 1127 C C . ALA A 1 142 ? 18.836 -5.013 -13.036 1.00 65.12 142 ALA A C 1
ATOM 1129 O O . ALA A 1 142 ? 19.662 -4.181 -13.416 1.00 65.12 142 ALA A O 1
ATOM 1130 N N . ALA A 1 143 ? 17.739 -4.660 -12.357 1.00 69.31 143 ALA A N 1
ATOM 1131 C CA . ALA A 1 1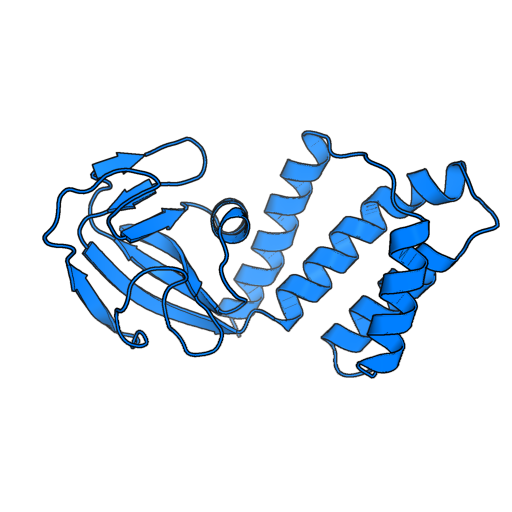43 ? 17.443 -3.288 -11.947 1.00 69.31 143 ALA A CA 1
ATOM 1132 C C . ALA A 1 143 ? 18.205 -2.858 -10.686 1.00 69.31 143 ALA A C 1
ATOM 1134 O O . ALA A 1 143 ? 18.537 -1.679 -10.553 1.00 69.31 143 ALA A O 1
ATOM 1135 N N . TRP A 1 144 ? 18.482 -3.785 -9.765 1.00 66.00 144 TRP A N 1
ATOM 1136 C CA . TRP A 1 144 ? 19.238 -3.510 -8.543 1.00 66.00 144 TRP A CA 1
ATOM 1137 C C . TRP A 1 144 ? 20.669 -3.060 -8.854 1.00 66.00 144 TRP A C 1
ATOM 1139 O O . TRP A 1 144 ? 21.124 -2.050 -8.320 1.00 66.00 144 TRP A O 1
ATOM 1149 N N . ASP A 1 145 ? 21.319 -3.717 -9.817 1.00 58.81 145 ASP A N 1
ATOM 1150 C CA . ASP A 1 145 ? 22.628 -3.322 -10.359 1.00 58.81 145 ASP A CA 1
ATOM 1151 C C . ASP A 1 145 ? 22.659 -1.895 -10.940 1.00 58.81 145 ASP A C 1
ATOM 1153 O O . ASP A 1 145 ? 23.722 -1.287 -11.075 1.00 58.81 145 ASP A O 1
ATOM 1157 N N . ALA A 1 146 ? 21.498 -1.359 -11.315 1.00 57.44 146 ALA A N 1
ATOM 1158 C CA . ALA A 1 146 ? 21.341 -0.075 -11.986 1.00 57.44 146 ALA A CA 1
ATOM 1159 C C . ALA A 1 146 ? 20.903 1.070 -11.046 1.00 57.44 146 ALA A C 1
ATOM 1161 O O . ALA A 1 146 ? 20.805 2.223 -11.475 1.00 57.44 146 ALA A O 1
ATOM 1162 N N . ALA A 1 147 ? 20.613 0.792 -9.771 1.00 62.09 147 ALA A N 1
ATOM 1163 C CA . ALA A 1 147 ? 19.944 1.751 -8.896 1.00 62.09 147 ALA A CA 1
ATOM 1164 C C . ALA A 1 147 ? 20.843 2.929 -8.448 1.00 62.09 147 ALA A C 1
ATOM 1166 O O . ALA A 1 147 ? 21.921 2.749 -7.887 1.00 62.09 147 ALA A O 1
ATOM 1167 N N . GLY A 1 148 ? 20.340 4.161 -8.622 1.00 56.62 148 GLY A N 1
ATOM 1168 C CA . GLY A 1 148 ? 20.907 5.416 -8.109 1.00 56.62 148 GLY A CA 1
ATOM 1169 C C . GLY A 1 148 ? 19.818 6.362 -7.572 1.00 56.62 148 GLY A C 1
ATOM 1170 O O . GLY A 1 148 ? 18.668 6.315 -8.008 1.00 56.62 148 GLY A O 1
ATOM 1171 N N . ASN A 1 149 ? 20.158 7.210 -6.592 1.00 45.25 149 ASN A N 1
ATOM 1172 C CA . ASN A 1 149 ? 19.193 7.987 -5.799 1.00 45.25 149 ASN A CA 1
ATOM 1173 C C . ASN A 1 149 ? 18.750 9.309 -6.452 1.00 45.25 149 ASN A C 1
ATOM 1175 O O . ASN A 1 149 ? 19.567 10.198 -6.680 1.00 45.25 149 ASN A O 1
ATOM 1179 N N . ALA A 1 150 ? 17.436 9.511 -6.593 1.00 43.84 150 ALA A N 1
ATOM 1180 C CA . ALA A 1 150 ? 16.837 10.843 -6.701 1.00 43.84 150 ALA A CA 1
ATOM 1181 C C . ALA A 1 150 ? 15.397 10.852 -6.151 1.00 43.84 150 ALA A C 1
ATOM 1183 O O . ALA A 1 150 ? 14.454 10.458 -6.834 1.00 43.84 150 ALA A O 1
ATOM 1184 N N . ALA A 1 151 ? 15.202 11.346 -4.923 1.00 51.06 151 ALA A N 1
ATOM 1185 C CA . ALA A 1 151 ? 13.873 11.585 -4.354 1.00 51.06 151 ALA A CA 1
ATOM 1186 C C . ALA A 1 151 ? 13.738 13.042 -3.873 1.00 51.06 151 ALA A C 1
ATOM 1188 O O . ALA A 1 151 ? 14.284 13.426 -2.843 1.00 51.06 151 ALA A O 1
ATOM 1189 N N . GLY A 1 152 ? 12.985 13.860 -4.619 1.00 60.38 152 GLY A N 1
ATOM 1190 C CA . GLY A 1 152 ? 12.681 15.259 -4.280 1.00 60.38 152 GLY A CA 1
ATOM 1191 C C . GLY A 1 152 ? 11.230 15.488 -3.829 1.00 60.38 152 GLY A C 1
ATOM 1192 O O . GLY A 1 152 ? 10.351 14.647 -4.018 1.00 60.38 152 GLY A O 1
ATOM 1193 N N . ALA A 1 153 ? 10.929 16.668 -3.273 1.00 60.38 153 ALA A N 1
ATOM 1194 C CA . ALA A 1 153 ? 9.584 17.021 -2.790 1.00 60.38 153 ALA A CA 1
ATOM 1195 C C . ALA A 1 153 ? 8.492 16.978 -3.886 1.00 60.38 153 ALA A C 1
ATOM 1197 O O . ALA A 1 153 ? 7.352 16.588 -3.619 1.00 60.38 153 ALA A O 1
ATOM 1198 N N . ALA A 1 154 ? 8.838 17.320 -5.132 1.00 62.62 154 ALA A N 1
ATOM 1199 C CA . ALA A 1 154 ? 7.933 17.210 -6.278 1.00 62.62 154 ALA A CA 1
ATOM 1200 C C . ALA A 1 154 ? 7.532 15.751 -6.570 1.00 62.62 154 ALA A C 1
ATOM 1202 O O . ALA A 1 154 ? 6.369 15.484 -6.888 1.00 62.62 154 ALA A O 1
ATOM 1203 N N . ALA A 1 155 ? 8.456 14.801 -6.377 1.00 78.62 155 ALA A N 1
ATOM 1204 C CA . ALA A 1 155 ? 8.169 13.376 -6.502 1.00 78.62 155 ALA A CA 1
ATOM 1205 C C . ALA A 1 155 ? 7.130 12.940 -5.458 1.00 78.62 155 ALA A C 1
ATOM 1207 O O . ALA A 1 155 ? 6.126 12.333 -5.825 1.00 78.62 155 ALA A O 1
ATOM 1208 N N . ARG A 1 156 ? 7.272 13.379 -4.197 1.00 80.75 156 ARG A N 1
A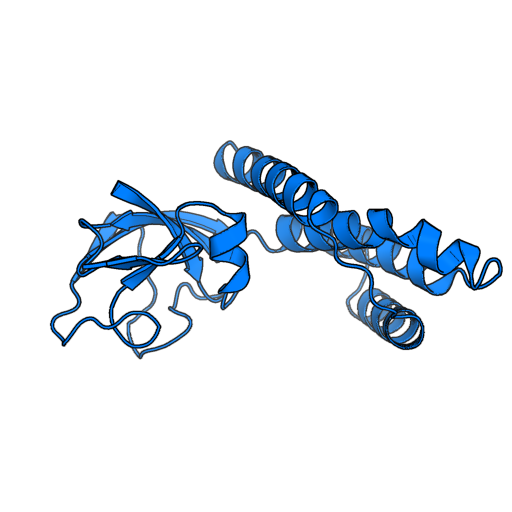TOM 1209 C CA . ARG A 1 156 ? 6.308 13.070 -3.121 1.00 80.75 156 ARG A CA 1
ATOM 1210 C C . ARG A 1 156 ? 4.898 13.573 -3.421 1.00 80.75 156 ARG A C 1
ATOM 1212 O O . ARG A 1 156 ? 3.922 12.869 -3.166 1.00 80.75 156 ARG A O 1
ATOM 1219 N N . ARG A 1 157 ? 4.756 14.785 -3.974 1.00 88.06 157 ARG A N 1
ATOM 1220 C CA . ARG A 1 157 ? 3.437 15.330 -4.349 1.00 88.06 157 ARG A CA 1
ATOM 1221 C C . ARG A 1 157 ? 2.770 14.475 -5.426 1.00 88.06 157 ARG A C 1
ATOM 1223 O O . ARG A 1 157 ? 1.582 14.173 -5.315 1.00 88.06 157 ARG A O 1
ATOM 1230 N N . TRP A 1 158 ? 3.519 14.090 -6.457 1.00 91.38 158 TRP A N 1
ATOM 1231 C CA . TRP A 1 158 ? 2.992 13.229 -7.511 1.00 91.38 158 TRP A CA 1
ATOM 1232 C C . TRP A 1 158 ? 2.650 11.829 -6.979 1.00 91.38 158 TRP A C 1
ATOM 1234 O O . TRP A 1 158 ? 1.549 11.346 -7.229 1.00 91.38 158 TRP A O 1
ATOM 1244 N N . GLN A 1 159 ? 3.525 11.230 -6.165 1.00 90.81 159 GLN A N 1
ATOM 1245 C CA . GLN A 1 159 ? 3.316 9.910 -5.564 1.00 90.81 159 GLN A CA 1
ATOM 1246 C C . GLN A 1 159 ? 2.034 9.870 -4.726 1.00 90.81 159 GLN A C 1
ATOM 1248 O O . GLN A 1 159 ? 1.212 8.971 -4.890 1.00 90.81 159 GLN A O 1
ATOM 1253 N N . ARG A 1 160 ? 1.804 10.898 -3.896 1.00 93.19 160 ARG A N 1
ATOM 1254 C CA . ARG A 1 160 ? 0.558 11.056 -3.127 1.00 93.19 160 ARG A CA 1
ATOM 1255 C C . ARG A 1 160 ? -0.676 11.056 -4.028 1.00 93.19 160 ARG A C 1
ATOM 1257 O O . ARG A 1 160 ? -1.652 10.373 -3.729 1.00 93.19 160 ARG A O 1
ATOM 1264 N N . ARG A 1 161 ? -0.645 11.810 -5.134 1.00 95.38 161 ARG A N 1
ATOM 1265 C CA . ARG A 1 161 ? -1.759 11.864 -6.096 1.00 95.38 161 ARG A CA 1
ATOM 1266 C C . ARG A 1 161 ? -1.977 10.518 -6.780 1.00 95.38 161 ARG A C 1
ATOM 1268 O O . ARG A 1 161 ? -3.121 10.089 -6.891 1.00 95.38 161 ARG A O 1
ATOM 1275 N N . ARG A 1 162 ? -0.900 9.861 -7.216 1.00 96.12 162 ARG A N 1
ATOM 1276 C CA . ARG A 1 162 ? -0.980 8.595 -7.946 1.00 96.12 162 ARG A CA 1
ATOM 1277 C C . ARG A 1 162 ? -1.469 7.452 -7.063 1.00 96.12 162 ARG A C 1
ATOM 1279 O O . ARG A 1 162 ? -2.379 6.739 -7.467 1.00 96.12 162 ARG A O 1
ATOM 1286 N N . LEU A 1 163 ? -0.955 7.329 -5.841 1.00 95.44 163 LEU A N 1
ATOM 1287 C CA . LEU A 1 163 ? -1.437 6.320 -4.898 1.00 95.44 163 LEU A CA 1
ATOM 1288 C C . LEU A 1 163 ? -2.907 6.549 -4.532 1.00 95.44 163 LEU A C 1
ATOM 1290 O O . LEU A 1 163 ? -3.693 5.609 -4.521 1.00 95.44 163 LEU A O 1
ATOM 1294 N N . ASN A 1 164 ? -3.307 7.802 -4.288 1.00 95.88 164 ASN A N 1
ATOM 1295 C CA . ASN A 1 164 ? -4.712 8.119 -4.034 1.00 95.88 164 ASN A CA 1
ATOM 1296 C C . ASN A 1 164 ? -5.616 7.765 -5.220 1.00 95.88 164 ASN A C 1
ATOM 1298 O O . ASN A 1 164 ? -6.762 7.392 -4.997 1.00 95.88 164 ASN A O 1
ATOM 1302 N N . TRP A 1 165 ? -5.129 7.883 -6.460 1.00 97.38 165 TRP A N 1
ATOM 1303 C CA . TRP A 1 165 ? -5.869 7.428 -7.635 1.00 97.38 165 TRP A CA 1
ATOM 1304 C C . TRP A 1 165 ? -6.105 5.915 -7.568 1.00 97.38 165 TRP A C 1
ATOM 1306 O O . TRP A 1 165 ? -7.265 5.515 -7.575 1.00 97.38 165 TRP A O 1
ATOM 1316 N N . TYR A 1 166 ? -5.063 5.095 -7.377 1.00 97.50 166 TYR A N 1
ATOM 1317 C CA . TYR A 1 166 ? -5.220 3.637 -7.244 1.00 97.50 166 TYR A CA 1
ATOM 1318 C C . TYR A 1 166 ? -6.186 3.253 -6.123 1.00 97.50 166 TYR A C 1
ATOM 1320 O O . TYR A 1 166 ? -7.139 2.517 -6.351 1.00 97.50 166 TYR A O 1
ATOM 1328 N N . MET A 1 167 ? -5.991 3.815 -4.929 1.00 97.75 167 MET A N 1
ATOM 1329 C CA . MET A 1 167 ? -6.808 3.470 -3.766 1.00 97.75 167 MET A CA 1
ATOM 1330 C C . MET A 1 167 ? -8.266 3.907 -3.923 1.00 97.75 167 MET A C 1
ATOM 1332 O O . MET A 1 167 ? -9.161 3.256 -3.406 1.00 97.75 167 MET A O 1
ATOM 1336 N N . ARG A 1 168 ? -8.546 4.999 -4.643 1.00 96.12 168 ARG A N 1
ATOM 1337 C CA . ARG A 1 168 ? -9.936 5.380 -4.932 1.00 96.12 168 ARG A CA 1
ATOM 1338 C C . ARG A 1 168 ? -10.626 4.362 -5.829 1.00 96.12 168 ARG A C 1
ATOM 1340 O O . ARG A 1 168 ? -11.745 3.991 -5.516 1.00 96.12 168 ARG A O 1
ATOM 1347 N N . HIS A 1 169 ? -9.959 3.906 -6.887 1.00 96.31 169 HIS A N 1
ATOM 1348 C CA . HIS A 1 169 ? -10.546 2.938 -7.817 1.00 96.31 169 HIS A CA 1
ATOM 1349 C C . HIS A 1 169 ? -10.727 1.577 -7.139 1.00 96.31 169 HIS A C 1
ATOM 1351 O O . HIS A 1 169 ? -11.799 0.995 -7.238 1.00 96.31 169 HIS A O 1
ATOM 1357 N N . LEU A 1 170 ? -9.731 1.134 -6.365 1.00 97.31 170 LEU A N 1
ATOM 1358 C CA . LEU A 1 170 ? -9.764 -0.140 -5.641 1.00 97.31 170 LEU A CA 1
ATOM 1359 C C . LEU A 1 170 ? -10.9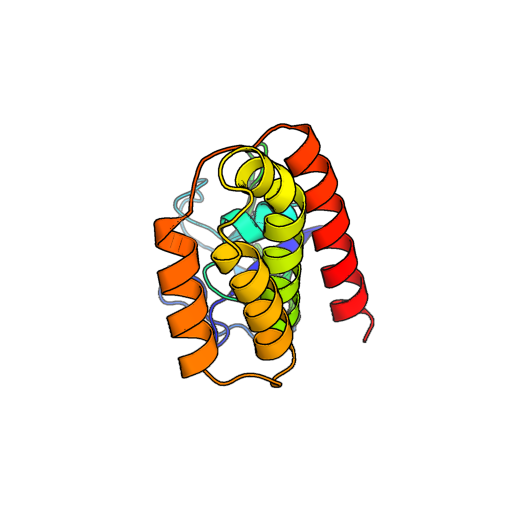23 -0.246 -4.633 1.00 97.31 170 LEU A C 1
ATOM 1361 O O . LEU A 1 170 ? -11.457 -1.326 -4.411 1.00 97.31 170 LEU A O 1
ATOM 1365 N N . PHE A 1 171 ? -11.307 0.865 -4.001 1.00 96.31 171 PHE A N 1
ATOM 1366 C CA . PHE A 1 171 ? -12.415 0.907 -3.037 1.00 96.31 171 PHE A CA 1
ATOM 1367 C C . PHE A 1 171 ? -13.755 1.350 -3.659 1.00 96.31 171 PHE A C 1
ATOM 1369 O O . PHE A 1 171 ? -14.731 1.527 -2.933 1.00 96.31 171 PHE A O 1
ATOM 1376 N N . GLN A 1 172 ? -13.801 1.578 -4.975 1.00 91.50 172 GLN A N 1
ATOM 1377 C CA . GLN A 1 172 ? -15.025 1.885 -5.730 1.00 91.50 172 GLN A CA 1
ATOM 1378 C C . GLN A 1 172 ? -15.492 0.710 -6.600 1.00 91.50 172 GLN A C 1
ATOM 1380 O O . GLN A 1 172 ? -16.656 0.698 -6.994 1.00 91.50 172 GLN A O 1
ATOM 1385 N N . SER A 1 173 ? -14.598 -0.239 -6.896 1.00 69.31 173 SER A N 1
ATOM 1386 C CA . SER A 1 173 ? -14.897 -1.542 -7.503 1.00 69.31 173 SER A CA 1
ATOM 1387 C C . SER A 1 173 ? -15.450 -2.536 -6.489 1.00 69.31 173 SER A C 1
ATOM 1389 O O . SER A 1 173 ? -16.371 -3.279 -6.873 1.00 69.31 173 SER A O 1
#

Organism: NCBI:txid412755